Protein AF-A0A1Y4HSI3-F1 (afdb_monomer_lite)

Foldseek 3Di:
DDDDPVPPPPPLCNLLVLLVVLLVLLLVLLVQFDPVCCVPLSVQLNVLSVLLSVLSVVLSPQDDDDPVSLVSSLVSLVSSLVSLVVNLVSLVVRLVVRVVVVSDPNVVSVVSSVVSNVSSVVSNVVSVVVNVVSVVVVVVVVVVVD

Sequence (146 aa):
MSVNVEDRDESKVEYLEVARQISKRTAQMVSNGPRKYLTTYGDHLMRCSLNMFTHVDIANSIYVTCQVDYEARRKHLLEARGMCFSIESTAKLYTDLITAAGTVGRDKAYGRLADIARLCHKERGLIKGVLDSDKKRYNANKATAR

Structure (mmCIF, N/CA/C/O backbone):
data_AF-A0A1Y4HSI3-F1
#
_entry.id   AF-A0A1Y4HSI3-F1
#
loop_
_atom_site.group_PDB
_atom_site.id
_atom_site.type_symbol
_atom_site.label_atom_id
_atom_site.label_alt_id
_atom_site.label_comp_id
_atom_site.label_asym_id
_atom_site.label_entity_id
_atom_site.label_seq_id
_atom_site.pdbx_PDB_ins_code
_atom_site.Cartn_x
_atom_site.Cartn_y
_atom_site.Cartn_z
_atom_site.occupancy
_atom_site.B_iso_or_equiv
_atom_site.auth_seq_id
_atom_site.auth_comp_id
_atom_site.auth_asym_id
_atom_site.auth_atom_id
_atom_site.pdbx_PDB_model_num
ATOM 1 N N . MET A 1 1 ? -24.961 -22.285 -0.802 1.00 39.19 1 MET A N 1
ATOM 2 C CA . MET A 1 1 ? -25.424 -21.022 -0.190 1.00 39.19 1 MET A CA 1
ATOM 3 C C . MET A 1 1 ? -24.564 -19.890 -0.736 1.00 39.19 1 MET A C 1
ATOM 5 O O . MET A 1 1 ? -23.476 -19.668 -0.224 1.00 39.19 1 MET A O 1
ATOM 9 N N . SER A 1 2 ? -24.973 -19.256 -1.838 1.00 38.50 2 SER A N 1
ATOM 10 C CA . SER A 1 2 ? -24.285 -18.079 -2.386 1.00 38.50 2 SER A CA 1
ATOM 11 C C . SER A 1 2 ? -24.950 -16.827 -1.829 1.00 38.50 2 SER A C 1
ATOM 13 O O . SER A 1 2 ? -26.132 -16.608 -2.069 1.00 38.50 2 SER A O 1
ATOM 15 N N . VAL A 1 3 ? -24.203 -16.042 -1.063 1.00 41.03 3 VAL A N 1
ATOM 16 C CA . VAL A 1 3 ? -24.680 -14.776 -0.497 1.00 41.03 3 VAL A CA 1
ATOM 17 C C . VAL A 1 3 ? -24.725 -13.720 -1.611 1.00 41.03 3 VAL A C 1
ATOM 19 O O . VAL A 1 3 ? -23.797 -13.659 -2.434 1.00 41.03 3 VAL A O 1
ATOM 22 N N . ASN A 1 4 ? -25.803 -12.928 -1.659 1.00 37.34 4 ASN A N 1
ATOM 23 C CA . ASN A 1 4 ? -25.977 -11.827 -2.610 1.00 37.34 4 ASN A CA 1
ATOM 24 C C . ASN A 1 4 ? -24.795 -10.853 -2.516 1.00 37.34 4 ASN A C 1
ATOM 26 O O . ASN A 1 4 ? -24.245 -10.645 -1.441 1.00 37.34 4 ASN A O 1
ATOM 30 N N . VAL A 1 5 ? -24.374 -10.277 -3.646 1.00 50.91 5 VAL A N 1
ATOM 31 C CA . VAL A 1 5 ? -23.183 -9.403 -3.722 1.00 50.91 5 VAL A CA 1
ATOM 32 C C . VAL A 1 5 ? -23.296 -8.197 -2.785 1.00 50.91 5 VAL A C 1
ATOM 34 O O . VAL A 1 5 ? -22.290 -7.766 -2.235 1.00 50.91 5 VAL A O 1
ATOM 37 N N . GLU A 1 6 ? -24.517 -7.711 -2.571 1.00 44.69 6 GLU A N 1
ATOM 38 C CA . GLU A 1 6 ? -24.850 -6.584 -1.693 1.00 44.69 6 GLU A CA 1
ATOM 39 C C . GLU A 1 6 ? -24.725 -6.928 -0.198 1.00 44.69 6 GLU A C 1
ATOM 41 O O . GLU A 1 6 ? -24.438 -6.048 0.606 1.00 44.69 6 GLU A O 1
ATOM 46 N N . ASP A 1 7 ? -24.849 -8.213 0.152 1.00 38.09 7 ASP A N 1
ATOM 47 C CA . ASP A 1 7 ? -24.728 -8.754 1.515 1.00 38.09 7 ASP A CA 1
ATOM 48 C C . ASP A 1 7 ? -23.330 -9.345 1.788 1.00 38.09 7 ASP A C 1
ATOM 50 O O . ASP A 1 7 ? -23.090 -9.990 2.814 1.00 38.09 7 ASP A O 1
ATOM 54 N N . ARG A 1 8 ? -22.383 -9.173 0.856 1.00 43.88 8 ARG A N 1
ATOM 55 C CA . ARG A 1 8 ? -20.984 -9.533 1.093 1.00 43.88 8 ARG A CA 1
ATOM 56 C C . ARG A 1 8 ? -20.368 -8.464 1.982 1.00 43.88 8 ARG A C 1
ATOM 58 O O . ARG A 1 8 ? -19.846 -7.474 1.479 1.00 43.88 8 ARG A O 1
ATOM 65 N N . ASP A 1 9 ? -20.382 -8.695 3.291 1.00 43.12 9 ASP A N 1
ATOM 66 C CA . ASP A 1 9 ? -19.407 -8.066 4.180 1.00 43.12 9 ASP A CA 1
ATOM 67 C C . ASP A 1 9 ? -18.022 -8.299 3.555 1.00 43.12 9 ASP A C 1
ATOM 69 O O . ASP A 1 9 ? -17.598 -9.452 3.401 1.00 43.12 9 ASP A O 1
ATOM 73 N N . GLU A 1 10 ? -17.354 -7.223 3.119 1.00 47.75 10 GLU A N 1
ATOM 74 C CA . GLU A 1 10 ? -15.971 -7.271 2.637 1.00 47.75 10 GLU A CA 1
ATOM 75 C C . GLU A 1 10 ? -15.180 -8.138 3.617 1.00 47.75 10 GLU A C 1
ATOM 77 O O . GLU A 1 10 ? -15.203 -7.909 4.833 1.00 47.75 10 GLU A O 1
ATOM 82 N N . SER A 1 11 ? -14.570 -9.210 3.104 1.00 51.97 11 SER A N 1
ATOM 83 C CA . SER A 1 11 ? -13.893 -10.190 3.948 1.00 51.97 11 SER A CA 1
ATOM 84 C C . SER A 1 11 ? -12.964 -9.436 4.893 1.00 51.97 11 SER A C 1
ATOM 86 O O . SER A 1 11 ? -12.160 -8.623 4.442 1.00 51.97 11 SER A O 1
ATOM 88 N N . LYS A 1 12 ? -13.035 -9.708 6.203 1.00 57.72 12 LYS A N 1
ATOM 89 C CA . LYS A 1 12 ? -12.179 -9.067 7.224 1.00 57.72 12 LYS A CA 1
ATOM 90 C C . LYS A 1 12 ? -10.673 -9.234 6.944 1.00 57.72 12 LYS A C 1
ATOM 92 O O . LYS A 1 12 ? -9.863 -8.660 7.650 1.00 57.72 12 LYS A O 1
ATOM 97 N N . VAL A 1 13 ? -10.305 -10.015 5.929 1.00 75.25 13 VAL A N 1
ATOM 98 C CA . VAL A 1 13 ? -8.941 -10.319 5.481 1.00 75.25 13 VAL A CA 1
ATOM 99 C C . VAL A 1 13 ? -8.637 -9.694 4.104 1.00 75.25 13 VAL A C 1
ATOM 101 O O . VAL A 1 13 ? -7.538 -9.837 3.581 1.00 75.25 13 VAL A O 1
ATOM 104 N N . GLU A 1 14 ? -9.577 -8.984 3.477 1.00 86.38 14 GLU A N 1
ATOM 105 C CA . GLU A 1 14 ? -9.380 -8.437 2.130 1.00 86.38 14 GLU A CA 1
ATOM 106 C C . GLU A 1 14 ? -8.279 -7.372 2.097 1.00 86.38 14 GLU A C 1
ATOM 108 O O . GLU A 1 14 ? -7.469 -7.372 1.172 1.00 86.38 14 GLU A O 1
ATOM 113 N N . TYR A 1 15 ? -8.184 -6.530 3.131 1.00 90.50 15 TYR A N 1
ATOM 114 C CA . TYR A 1 15 ? -7.107 -5.540 3.242 1.00 90.50 15 TYR A CA 1
ATOM 115 C C . TYR A 1 15 ? -5.733 -6.207 3.445 1.00 90.50 15 TYR A C 1
ATOM 117 O O . TYR A 1 15 ? -4.740 -5.790 2.864 1.00 90.50 15 TYR A O 1
ATOM 125 N N . LEU A 1 16 ? -5.665 -7.346 4.146 1.00 93.44 16 LEU A N 1
ATOM 126 C CA . LEU A 1 16 ? -4.433 -8.144 4.238 1.00 93.44 16 LEU A CA 1
ATOM 127 C C . LEU A 1 16 ? -3.974 -8.664 2.873 1.00 93.44 16 LEU A C 1
ATOM 129 O O . LEU A 1 16 ? -2.792 -8.589 2.530 1.00 93.44 16 LEU A O 1
ATOM 133 N N . GLU A 1 17 ? -4.908 -9.184 2.081 1.00 93.56 17 GLU A N 1
ATOM 134 C CA . GLU A 1 17 ? -4.592 -9.706 0.755 1.00 93.56 17 GLU A CA 1
ATOM 135 C C . GLU A 1 17 ? -4.213 -8.584 -0.221 1.00 93.56 17 GLU A C 1
ATOM 137 O O . GLU A 1 17 ? -3.261 -8.730 -0.991 1.00 93.56 17 GLU A O 1
ATOM 142 N N . VAL A 1 18 ? -4.902 -7.442 -0.173 1.00 96.44 18 VAL A N 1
ATOM 143 C CA . VAL A 1 18 ? -4.560 -6.276 -0.997 1.00 96.44 18 VAL A CA 1
ATOM 144 C C . VAL A 1 18 ? -3.198 -5.706 -0.587 1.00 96.44 18 VAL A C 1
ATOM 146 O O . VAL A 1 18 ? -2.360 -5.483 -1.465 1.00 96.44 18 VAL A O 1
ATOM 149 N N . ALA A 1 19 ? -2.906 -5.579 0.710 1.00 96.12 19 ALA A N 1
ATOM 150 C CA . ALA A 1 19 ? -1.584 -5.201 1.208 1.00 96.12 19 ALA A CA 1
ATOM 151 C C . ALA A 1 19 ? -0.483 -6.143 0.690 1.00 96.12 19 ALA A C 1
ATOM 153 O O . ALA A 1 19 ? 0.532 -5.682 0.160 1.00 96.12 19 ALA A O 1
ATOM 154 N N . ARG A 1 20 ? -0.710 -7.463 0.737 1.00 95.56 20 ARG A N 1
ATOM 155 C CA . ARG A 1 20 ? 0.216 -8.467 0.185 1.00 95.56 20 ARG A CA 1
ATOM 156 C C . ARG A 1 20 ? 0.428 -8.289 -1.321 1.00 95.56 20 ARG A C 1
ATOM 158 O O . ARG A 1 20 ? 1.552 -8.414 -1.819 1.00 95.56 20 ARG A O 1
ATOM 165 N N . GLN A 1 21 ? -0.638 -8.000 -2.067 1.00 96.88 21 GLN A N 1
ATOM 166 C CA . GLN A 1 21 ? -0.553 -7.738 -3.503 1.00 96.88 21 GLN A CA 1
ATOM 167 C C . GLN A 1 21 ? 0.248 -6.471 -3.801 1.00 96.88 21 GLN A C 1
ATOM 169 O O . GLN A 1 21 ? 1.072 -6.504 -4.716 1.00 96.88 21 GLN A O 1
ATOM 174 N N . ILE A 1 22 ? 0.074 -5.398 -3.025 1.00 97.44 22 ILE A N 1
ATOM 175 C CA . ILE A 1 22 ? 0.884 -4.179 -3.142 1.00 97.44 22 ILE A CA 1
ATOM 176 C C . ILE A 1 22 ? 2.363 -4.531 -2.978 1.00 97.44 22 ILE A C 1
ATOM 178 O O . ILE A 1 22 ? 3.137 -4.253 -3.893 1.00 97.44 22 ILE A O 1
ATOM 182 N N . SER A 1 23 ? 2.749 -5.220 -1.897 1.00 96.62 23 SER A N 1
ATOM 183 C CA . SER A 1 23 ? 4.149 -5.602 -1.646 1.00 96.62 23 SER A CA 1
ATOM 184 C C . SER A 1 23 ? 4.728 -6.487 -2.758 1.00 96.62 23 SER A C 1
ATOM 186 O O . SER A 1 23 ? 5.883 -6.340 -3.160 1.00 96.62 23 SER A O 1
ATOM 188 N N . LYS A 1 24 ? 3.923 -7.397 -3.323 1.00 96.62 24 LYS A N 1
ATOM 189 C CA . LYS A 1 24 ? 4.341 -8.212 -4.472 1.00 96.62 24 LYS A CA 1
ATOM 190 C C . LYS A 1 24 ? 4.566 -7.358 -5.724 1.00 96.62 24 LYS A C 1
ATOM 192 O O . LYS A 1 24 ? 5.549 -7.561 -6.436 1.00 96.62 24 LYS A O 1
ATOM 197 N N . ARG A 1 25 ? 3.658 -6.425 -6.025 1.00 95.81 25 ARG A N 1
ATOM 198 C CA . ARG A 1 25 ? 3.739 -5.568 -7.221 1.00 95.81 25 ARG A CA 1
ATOM 199 C C . ARG A 1 25 ? 4.878 -4.558 -7.119 1.00 95.81 25 ARG A C 1
ATOM 201 O O . ARG A 1 25 ? 5.579 -4.360 -8.111 1.00 95.81 25 ARG A O 1
ATOM 208 N N . THR A 1 26 ? 5.117 -3.983 -5.941 1.00 96.38 26 THR A N 1
ATOM 209 C CA . THR A 1 26 ? 6.270 -3.104 -5.689 1.00 96.38 26 THR A CA 1
ATOM 210 C C . THR A 1 26 ? 7.581 -3.871 -5.842 1.00 96.38 26 THR A C 1
ATOM 212 O O . THR A 1 26 ? 8.459 -3.416 -6.572 1.00 96.38 26 THR A O 1
ATOM 215 N N . ALA A 1 27 ? 7.693 -5.079 -5.281 1.00 95.06 27 ALA A N 1
ATOM 216 C CA . ALA A 1 27 ? 8.876 -5.922 -5.463 1.00 95.06 27 ALA A CA 1
ATOM 217 C C . ALA A 1 27 ? 9.132 -6.250 -6.945 1.00 95.06 27 ALA A C 1
ATOM 219 O O . ALA A 1 27 ? 10.257 -6.120 -7.420 1.00 95.06 27 ALA A O 1
ATOM 220 N N . GLN A 1 28 ? 8.089 -6.597 -7.709 1.00 93.12 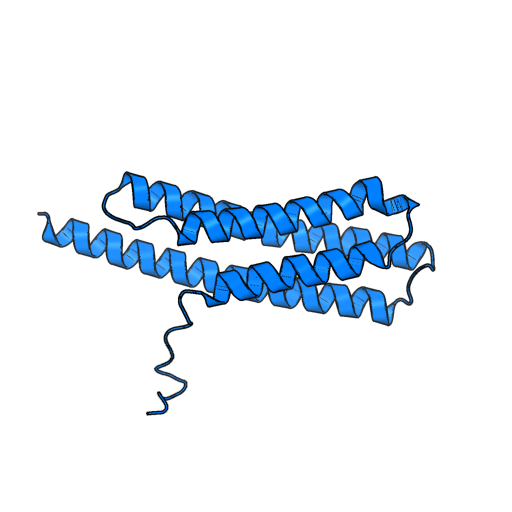28 GLN A N 1
ATOM 221 C CA . GLN A 1 28 ? 8.197 -6.833 -9.156 1.00 93.12 28 GLN A CA 1
ATOM 222 C C . GLN A 1 28 ? 8.582 -5.575 -9.945 1.00 93.12 28 GLN A C 1
ATOM 224 O O . GLN A 1 28 ? 9.248 -5.663 -10.979 1.00 93.12 28 GLN A O 1
ATOM 229 N N . MET A 1 29 ? 8.130 -4.399 -9.515 1.00 92.44 29 MET A N 1
ATOM 230 C CA . MET A 1 29 ? 8.507 -3.136 -10.141 1.00 92.44 29 MET A CA 1
ATOM 231 C C . MET A 1 29 ? 10.001 -2.865 -9.942 1.00 92.44 29 MET A C 1
ATOM 233 O O . MET A 1 29 ? 10.699 -2.561 -10.909 1.00 92.44 29 MET A O 1
ATOM 237 N N . VAL A 1 30 ? 10.477 -3.042 -8.711 1.00 92.88 30 VAL A N 1
ATOM 238 C CA . VAL A 1 30 ? 11.857 -2.773 -8.299 1.00 92.88 30 VAL A CA 1
ATOM 239 C C . VAL A 1 30 ? 12.837 -3.808 -8.860 1.00 92.88 30 VAL A C 1
ATOM 241 O O . VAL A 1 30 ? 13.906 -3.439 -9.342 1.00 92.88 30 VAL A O 1
ATOM 244 N N . SER A 1 31 ? 12.461 -5.090 -8.899 1.00 89.06 31 SER A N 1
ATOM 245 C CA . SER A 1 31 ? 13.315 -6.170 -9.422 1.00 89.06 31 SER A CA 1
ATOM 246 C C . SER A 1 31 ? 13.648 -6.018 -10.908 1.00 89.06 31 SER A C 1
ATOM 248 O O . SER A 1 31 ? 14.649 -6.547 -11.380 1.00 89.06 31 SER A O 1
ATOM 250 N N . ASN A 1 32 ? 12.788 -5.325 -11.655 1.00 82.12 32 ASN A N 1
ATOM 251 C CA . ASN A 1 32 ? 12.930 -5.102 -13.091 1.00 82.12 32 ASN A CA 1
ATOM 252 C C . ASN A 1 32 ? 13.540 -3.734 -13.429 1.00 82.12 32 ASN A C 1
ATOM 254 O O . ASN A 1 32 ? 13.584 -3.374 -14.604 1.00 82.12 32 ASN A O 1
ATOM 258 N N . GLY A 1 33 ? 13.924 -2.945 -12.424 1.00 82.75 33 GLY A N 1
ATOM 259 C CA . GLY A 1 33 ? 14.529 -1.638 -12.629 1.00 82.75 33 GLY A CA 1
ATOM 260 C C . GLY A 1 33 ? 16.062 -1.670 -12.607 1.00 82.75 33 GLY A C 1
ATOM 261 O O . GLY A 1 33 ? 16.685 -2.680 -12.273 1.00 82.75 33 GLY A O 1
ATOM 262 N N . PRO A 1 34 ? 16.706 -0.551 -12.965 1.00 85.69 34 PRO A N 1
ATOM 263 C CA . PRO A 1 34 ? 18.153 -0.435 -12.999 1.00 85.69 34 PRO A CA 1
ATOM 264 C C . PRO A 1 34 ? 18.744 -0.393 -11.588 1.00 85.69 34 PRO A C 1
ATOM 266 O O . PRO A 1 34 ? 18.242 0.300 -10.698 1.00 85.69 34 PRO A O 1
ATOM 269 N N . ARG A 1 35 ? 19.898 -1.051 -11.410 1.00 87.25 35 ARG A N 1
ATOM 270 C CA . ARG A 1 35 ? 20.629 -1.094 -10.128 1.00 87.25 35 ARG A CA 1
ATOM 271 C C . ARG A 1 35 ? 20.943 0.292 -9.554 1.00 87.25 35 ARG A C 1
ATOM 273 O O . ARG A 1 35 ? 20.952 0.443 -8.340 1.00 87.25 35 ARG A O 1
ATOM 280 N N . LYS A 1 36 ? 21.139 1.306 -10.407 1.00 89.00 36 LYS A N 1
ATOM 281 C CA . LYS A 1 36 ? 21.443 2.692 -10.003 1.00 89.00 36 LYS A CA 1
ATOM 282 C C . LYS A 1 36 ? 20.410 3.291 -9.037 1.00 89.00 36 LYS A C 1
ATOM 284 O O . LYS A 1 36 ? 20.785 4.047 -8.150 1.00 89.00 36 LYS A O 1
ATOM 289 N N . TYR A 1 37 ? 19.128 2.963 -9.207 1.00 90.00 37 TYR A N 1
ATOM 290 C CA . TYR A 1 37 ? 18.038 3.488 -8.370 1.00 90.00 37 TYR A CA 1
ATOM 291 C C . TYR A 1 37 ? 17.509 2.456 -7.368 1.00 90.00 37 TYR A C 1
ATOM 293 O O . TYR A 1 37 ? 16.606 2.757 -6.591 1.00 90.00 37 TYR A O 1
ATOM 301 N N . LEU A 1 38 ? 18.057 1.237 -7.387 1.00 87.50 38 LEU A N 1
ATOM 302 C CA . LEU A 1 38 ? 17.625 0.132 -6.539 1.00 87.50 38 LEU A CA 1
ATOM 303 C C . LEU A 1 38 ? 17.935 0.401 -5.065 1.00 87.50 38 LEU A C 1
ATOM 305 O O . LEU A 1 38 ? 17.057 0.251 -4.232 1.00 87.50 38 LEU A O 1
ATOM 309 N N . THR A 1 39 ? 19.154 0.835 -4.745 1.00 88.62 39 THR A N 1
ATOM 310 C CA . THR A 1 39 ? 19.613 1.036 -3.357 1.00 88.62 39 THR A CA 1
ATOM 311 C C . THR A 1 39 ? 19.042 2.283 -2.684 1.00 88.62 39 THR A C 1
ATOM 313 O O . THR A 1 39 ? 19.206 2.457 -1.483 1.00 88.62 39 THR A O 1
ATOM 316 N N . THR A 1 40 ? 18.393 3.161 -3.447 1.00 91.44 40 THR A N 1
ATOM 317 C CA . THR A 1 40 ? 17.809 4.410 -2.953 1.00 91.44 40 THR A CA 1
ATOM 318 C C . THR A 1 40 ? 16.287 4.320 -2.999 1.00 91.44 40 THR A C 1
ATOM 320 O O . THR A 1 40 ? 15.647 3.905 -2.037 1.00 91.44 40 THR A O 1
ATOM 323 N N . TYR A 1 41 ? 15.699 4.648 -4.146 1.00 93.00 41 TYR A N 1
ATOM 324 C CA . TYR A 1 41 ? 14.252 4.699 -4.334 1.00 93.00 41 TYR A CA 1
ATOM 325 C C . TYR A 1 41 ? 13.608 3.309 -4.313 1.00 93.00 41 TYR A C 1
ATOM 327 O O . TYR A 1 41 ? 12.530 3.150 -3.747 1.00 93.00 41 TYR A O 1
ATOM 335 N N . GLY A 1 42 ? 14.267 2.303 -4.899 1.00 93.00 42 GLY A N 1
ATOM 336 C CA . GLY A 1 42 ? 13.772 0.926 -4.913 1.00 93.00 42 GLY A CA 1
ATOM 337 C C . GLY A 1 42 ? 13.680 0.318 -3.511 1.00 93.00 42 GLY A C 1
ATOM 338 O O . GLY A 1 42 ? 12.630 -0.199 -3.139 1.00 93.00 42 GLY A O 1
ATOM 339 N N . ASP A 1 43 ? 14.747 0.436 -2.717 1.00 94.25 43 ASP A N 1
ATOM 340 C CA . ASP A 1 43 ? 14.808 -0.055 -1.337 1.00 94.25 43 ASP A CA 1
ATOM 341 C C . ASP A 1 43 ? 13.798 0.678 -0.448 1.00 94.25 43 ASP A C 1
ATOM 343 O O . ASP A 1 43 ? 13.031 0.041 0.273 1.00 94.25 43 ASP A O 1
ATOM 347 N N . HIS A 1 44 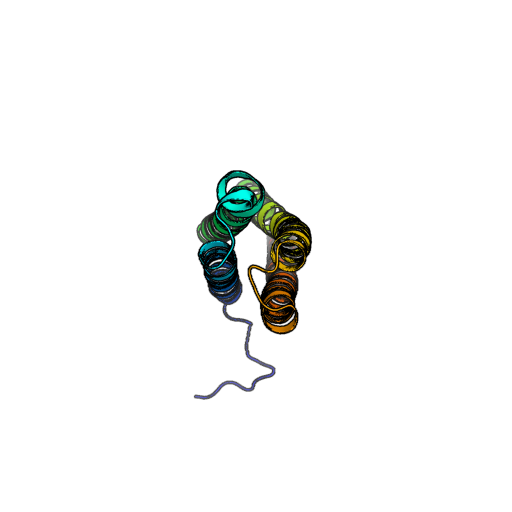? 13.703 2.009 -0.563 1.00 95.06 44 HIS A N 1
ATOM 348 C CA . HIS A 1 44 ? 12.692 2.775 0.166 1.00 95.06 44 HIS A CA 1
ATOM 349 C C . HIS A 1 44 ? 11.263 2.326 -0.183 1.00 95.06 44 HIS A C 1
ATOM 351 O O . HIS A 1 44 ? 10.474 2.045 0.718 1.00 95.06 44 HIS A O 1
ATOM 357 N N . LEU A 1 45 ? 10.947 2.170 -1.476 1.00 96.12 45 LEU A N 1
ATOM 358 C CA . LEU A 1 45 ? 9.640 1.695 -1.938 1.00 96.12 45 LEU A CA 1
ATOM 359 C C . LEU A 1 45 ? 9.309 0.301 -1.385 1.00 96.12 45 LEU A C 1
ATOM 361 O O . LEU A 1 45 ? 8.196 0.071 -0.902 1.00 96.12 45 LEU A O 1
ATOM 365 N N . MET A 1 46 ? 10.275 -0.621 -1.422 1.00 95.50 46 MET A N 1
ATOM 366 C CA . MET A 1 46 ? 10.106 -1.965 -0.869 1.00 95.50 46 MET A CA 1
ATOM 367 C C . MET A 1 46 ? 9.858 -1.920 0.638 1.00 95.50 46 MET A C 1
ATOM 369 O O . MET A 1 46 ? 8.871 -2.497 1.097 1.00 95.50 46 MET A O 1
ATOM 373 N N . ARG A 1 47 ? 10.679 -1.184 1.396 1.00 96.12 47 ARG A N 1
ATOM 374 C CA . ARG A 1 47 ? 10.520 -1.026 2.850 1.00 96.12 47 ARG A CA 1
ATOM 375 C C . ARG A 1 47 ? 9.163 -0.441 3.219 1.00 96.12 47 ARG A C 1
ATOM 377 O O . ARG A 1 47 ? 8.497 -0.995 4.086 1.00 96.12 47 ARG A O 1
ATOM 384 N N . CYS A 1 48 ? 8.712 0.614 2.538 1.00 96.69 48 CYS A N 1
ATOM 385 C CA . CYS A 1 48 ? 7.381 1.180 2.762 1.00 96.69 48 CYS A CA 1
ATOM 386 C C . CYS A 1 48 ? 6.276 0.142 2.526 1.00 96.69 48 CYS A C 1
ATOM 388 O O . CYS A 1 48 ? 5.370 0.014 3.346 1.00 96.69 48 CYS A O 1
ATOM 390 N N . SER A 1 49 ? 6.368 -0.636 1.444 1.00 97.12 49 SER A N 1
ATOM 391 C CA . SER A 1 49 ? 5.367 -1.663 1.132 1.00 97.12 49 SER A CA 1
ATOM 392 C C . SER A 1 49 ? 5.364 -2.847 2.100 1.00 97.12 49 SER A C 1
ATOM 394 O O . SER A 1 49 ? 4.303 -3.409 2.365 1.00 97.12 49 SER A O 1
ATOM 396 N N . LEU A 1 50 ? 6.521 -3.222 2.648 1.00 97.25 50 LEU A N 1
ATOM 397 C CA . LEU A 1 50 ? 6.627 -4.277 3.656 1.00 97.25 50 LEU A CA 1
ATOM 398 C C . LEU A 1 50 ? 6.134 -3.789 5.018 1.00 97.25 50 LEU A C 1
ATOM 400 O O . LEU A 1 50 ? 5.345 -4.474 5.656 1.00 97.25 50 LEU A O 1
ATOM 404 N N . ASN A 1 51 ? 6.519 -2.581 5.430 1.00 97.50 51 ASN A N 1
ATOM 405 C CA . ASN A 1 51 ? 6.060 -1.994 6.688 1.00 97.50 51 ASN A CA 1
ATOM 406 C C . ASN A 1 51 ? 4.540 -1.782 6.702 1.00 97.50 51 ASN A C 1
ATOM 408 O O . ASN A 1 51 ? 3.901 -2.015 7.725 1.00 97.50 51 ASN A O 1
ATOM 412 N N . MET A 1 52 ? 3.953 -1.397 5.564 1.00 97.81 52 MET A N 1
ATOM 413 C CA . MET A 1 52 ? 2.502 -1.286 5.415 1.00 97.81 52 MET A CA 1
ATOM 414 C C . MET A 1 52 ? 1.823 -2.633 5.681 1.00 97.81 52 MET A C 1
ATOM 416 O O . MET A 1 52 ? 0.892 -2.696 6.481 1.00 97.81 52 MET A O 1
ATOM 420 N N . PHE A 1 53 ? 2.318 -3.703 5.049 1.00 96.81 53 PHE A N 1
ATOM 421 C CA . PHE A 1 53 ? 1.819 -5.059 5.267 1.00 96.81 53 PHE A CA 1
ATOM 422 C C . PHE A 1 53 ? 1.964 -5.483 6.735 1.00 96.81 53 PHE A C 1
ATOM 424 O O . PHE A 1 53 ? 0.995 -5.941 7.331 1.00 96.81 53 PHE A O 1
ATOM 431 N N . THR A 1 54 ? 3.123 -5.239 7.353 1.00 97.06 54 THR A N 1
ATOM 432 C CA . THR A 1 54 ? 3.361 -5.533 8.774 1.00 97.06 54 THR A CA 1
ATOM 433 C C . THR A 1 54 ? 2.382 -4.797 9.689 1.00 97.06 54 THR A C 1
ATOM 435 O O . THR A 1 54 ? 1.844 -5.389 10.619 1.00 97.06 54 THR A O 1
ATOM 438 N N . HIS A 1 55 ? 2.105 -3.514 9.446 1.00 97.75 55 HIS A N 1
ATOM 439 C CA . HIS A 1 55 ? 1.127 -2.772 10.246 1.00 97.75 55 HIS A CA 1
ATOM 440 C C . HIS A 1 55 ? -0.298 -3.297 10.078 1.00 97.75 55 HIS A C 1
ATOM 442 O O . HIS A 1 55 ? -1.036 -3.373 11.057 1.00 97.75 55 HIS A O 1
ATOM 448 N N . VAL A 1 56 ? -0.675 -3.678 8.860 1.00 95.94 56 VAL A N 1
ATOM 449 C CA . VAL A 1 56 ? -1.964 -4.310 8.557 1.00 95.94 56 VAL A CA 1
ATOM 450 C C . VAL A 1 56 ? -2.103 -5.664 9.265 1.00 95.94 56 VAL A C 1
ATOM 452 O O . VAL A 1 56 ? -3.153 -5.936 9.850 1.00 95.94 56 VAL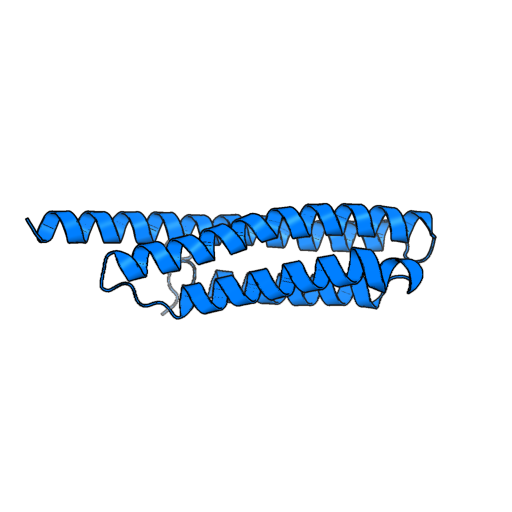 A O 1
ATOM 455 N N . ASP A 1 57 ? -1.038 -6.463 9.294 1.00 94.50 57 ASP A N 1
ATOM 456 C CA . ASP A 1 57 ? -0.991 -7.760 9.978 1.00 94.50 57 ASP A CA 1
ATOM 457 C C . ASP A 1 57 ? -1.074 -7.619 11.504 1.00 94.50 57 ASP A C 1
ATOM 459 O O . ASP A 1 57 ? -1.921 -8.243 12.148 1.00 94.50 57 ASP A O 1
ATOM 463 N N . ILE A 1 58 ? -0.299 -6.697 12.085 1.00 95.31 58 ILE A N 1
ATOM 464 C CA . ILE A 1 58 ? -0.385 -6.372 13.516 1.00 95.31 58 ILE A CA 1
ATOM 465 C C . ILE A 1 58 ? -1.782 -5.845 13.870 1.00 95.31 58 ILE A C 1
ATOM 467 O O . ILE A 1 58 ? -2.367 -6.253 14.867 1.00 95.31 58 ILE A O 1
ATOM 471 N N . ALA A 1 59 ? -2.363 -4.961 13.057 1.00 94.69 59 ALA A N 1
ATOM 472 C CA . ALA A 1 59 ? -3.715 -4.469 13.307 1.00 94.69 59 ALA A CA 1
ATOM 473 C C . ALA A 1 59 ? -4.759 -5.596 13.282 1.00 94.69 59 ALA A C 1
ATOM 475 O O . ALA A 1 59 ? -5.710 -5.573 14.066 1.00 94.69 59 ALA A O 1
ATOM 476 N N . ASN A 1 60 ? -4.589 -6.580 12.394 1.00 91.94 60 ASN A N 1
ATOM 477 C CA . ASN A 1 60 ? -5.485 -7.726 12.311 1.00 91.94 60 ASN A CA 1
ATOM 478 C C . ASN A 1 60 ? -5.383 -8.642 13.540 1.00 91.94 60 ASN A C 1
ATOM 480 O O . ASN A 1 60 ? -6.403 -9.174 13.979 1.00 91.94 60 ASN A O 1
ATOM 484 N N . SER A 1 61 ? -4.183 -8.806 14.106 1.00 91.25 61 SER A N 1
ATOM 485 C CA . SER A 1 61 ? -3.962 -9.659 15.280 1.00 91.25 61 SER A CA 1
ATOM 486 C C . SER A 1 61 ? -4.486 -9.058 16.590 1.00 91.25 61 SER A C 1
ATOM 488 O O . SER A 1 61 ? -4.715 -9.791 17.551 1.00 91.25 61 SER A O 1
ATOM 490 N N . ILE A 1 62 ? -4.742 -7.746 16.635 1.00 91.25 62 ILE A N 1
ATOM 491 C CA . ILE A 1 62 ? -5.297 -7.080 17.818 1.00 91.25 62 ILE A CA 1
ATOM 492 C C . ILE A 1 62 ? -6.805 -7.340 17.917 1.00 91.25 62 ILE A C 1
ATOM 494 O O . ILE A 1 62 ? -7.612 -6.787 17.158 1.00 91.25 62 ILE A O 1
ATOM 498 N N . TYR A 1 63 ? -7.195 -8.143 18.908 1.00 86.00 63 TYR A N 1
ATOM 499 C CA . TYR A 1 63 ? -8.587 -8.311 19.315 1.00 86.00 63 TYR A CA 1
ATOM 500 C C . TYR A 1 63 ? -8.992 -7.186 20.273 1.00 86.00 63 TYR A C 1
ATOM 502 O O . TYR A 1 63 ? -8.387 -7.003 21.324 1.00 86.00 63 TYR A O 1
ATOM 510 N N . VAL A 1 64 ? -10.007 -6.404 19.904 1.00 86.25 64 VAL A N 1
ATOM 511 C CA . VAL A 1 64 ? -10.395 -5.206 20.659 1.00 86.25 64 VAL A CA 1
ATOM 512 C C . VAL A 1 64 ? -11.258 -5.597 21.858 1.00 86.25 64 VAL A C 1
ATOM 514 O O . VAL A 1 64 ? -12.450 -5.860 21.696 1.00 86.25 64 VAL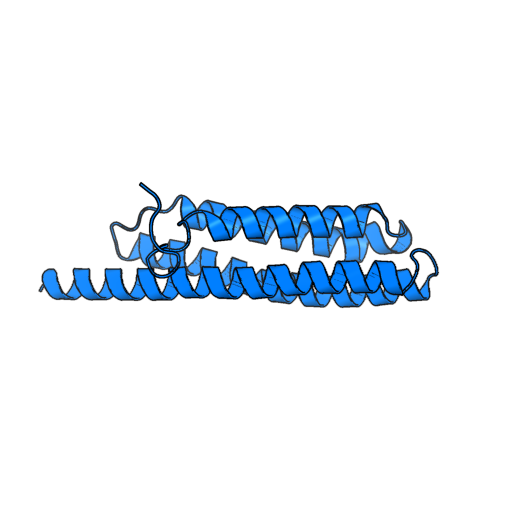 A O 1
ATOM 517 N N . THR A 1 65 ? -10.668 -5.614 23.056 1.00 85.62 65 THR A N 1
ATOM 518 C CA . THR A 1 65 ? -11.389 -5.889 24.315 1.00 85.62 65 THR A CA 1
ATOM 519 C C . THR A 1 65 ? -11.528 -4.657 25.194 1.00 85.62 65 THR A C 1
ATOM 521 O O . THR A 1 65 ? -12.530 -4.495 25.888 1.00 85.62 65 THR A O 1
ATOM 524 N N . CYS A 1 66 ? -10.546 -3.761 25.129 1.00 85.94 66 CYS A N 1
ATOM 525 C CA . CYS A 1 66 ? -10.509 -2.539 25.912 1.00 85.94 66 CYS A CA 1
ATOM 526 C C . CYS A 1 66 ? -10.151 -1.321 25.048 1.00 85.94 66 CYS A C 1
ATOM 528 O O . CYS A 1 66 ? -9.866 -1.423 23.851 1.00 85.94 66 CYS A O 1
ATOM 530 N N . GLN A 1 67 ? -10.170 -0.135 25.662 1.00 89.81 67 GLN A N 1
ATOM 531 C CA . GLN A 1 67 ? -9.836 1.113 24.974 1.00 89.81 67 GLN A CA 1
ATOM 532 C C . GLN A 1 67 ? -8.390 1.127 24.449 1.00 89.81 67 GLN A C 1
ATOM 534 O O . GLN A 1 67 ? -8.147 1.636 23.357 1.00 89.81 67 GLN A O 1
ATOM 539 N N . VAL A 1 68 ? -7.450 0.532 25.187 1.00 92.81 68 VAL A N 1
ATOM 540 C CA . VAL A 1 68 ? -6.035 0.471 24.788 1.00 92.81 68 VAL A CA 1
ATOM 541 C C . VAL A 1 68 ? -5.867 -0.342 23.502 1.00 92.81 68 VAL A C 1
ATOM 543 O O . VAL A 1 68 ? -5.190 0.109 22.579 1.00 92.81 68 VAL A O 1
ATOM 546 N N . ASP A 1 69 ? -6.549 -1.485 23.390 1.00 91.56 69 ASP A N 1
ATOM 547 C CA . ASP A 1 69 ? -6.517 -2.324 22.183 1.00 91.56 69 ASP A CA 1
ATOM 548 C C . ASP A 1 69 ? -7.085 -1.583 20.970 1.00 91.56 69 ASP A C 1
ATOM 550 O O . ASP A 1 69 ? -6.523 -1.629 19.874 1.00 91.56 69 ASP A O 1
ATOM 554 N N . TYR A 1 70 ? -8.199 -0.868 21.170 1.00 92.12 70 TYR A N 1
ATOM 555 C CA . TYR A 1 70 ? -8.821 -0.056 20.127 1.00 92.12 70 TYR A CA 1
ATOM 556 C C . TYR A 1 70 ? -7.857 1.020 19.611 1.00 92.12 70 TYR A C 1
ATOM 558 O O . TYR A 1 70 ? -7.686 1.179 18.400 1.00 92.12 70 TYR A O 1
ATOM 566 N N . GLU A 1 71 ? -7.198 1.744 20.516 1.00 95.00 71 GLU A N 1
ATOM 567 C CA . GLU A 1 71 ? -6.232 2.784 20.162 1.00 95.00 71 GLU A CA 1
ATOM 568 C C . GLU A 1 71 ? -4.997 2.204 19.459 1.00 95.00 71 GLU A C 1
ATOM 570 O O . GLU A 1 71 ? -4.551 2.762 18.450 1.00 95.00 71 GLU A O 1
ATOM 575 N N . ALA A 1 72 ? -4.492 1.056 19.923 1.00 95.88 72 ALA A N 1
ATOM 576 C CA . ALA A 1 72 ? -3.367 0.353 19.311 1.00 95.88 72 ALA A CA 1
ATOM 577 C C . ALA A 1 72 ? -3.690 -0.118 17.883 1.00 95.88 72 ALA A C 1
ATOM 579 O O . ALA A 1 72 ? -2.951 0.191 16.942 1.00 95.88 72 ALA A O 1
ATOM 580 N N . ARG A 1 73 ? -4.832 -0.790 17.692 1.00 95.19 73 ARG A N 1
ATOM 581 C CA . ARG A 1 73 ? -5.310 -1.230 16.371 1.00 95.19 73 ARG A CA 1
ATOM 582 C C . ARG A 1 73 ? -5.504 -0.043 15.433 1.00 95.19 73 ARG A C 1
ATOM 584 O O . ARG A 1 73 ? -5.008 -0.048 14.305 1.00 95.19 73 ARG A O 1
ATOM 591 N N . ARG A 1 74 ? -6.157 1.019 15.916 1.00 96.12 74 ARG A N 1
ATOM 592 C CA . ARG A 1 74 ? -6.373 2.256 15.158 1.00 96.12 74 ARG A CA 1
ATOM 593 C C . ARG A 1 74 ? -5.058 2.900 14.723 1.00 96.12 74 ARG A C 1
ATOM 595 O O . ARG A 1 74 ? -4.966 3.356 13.584 1.00 96.12 74 ARG A O 1
ATOM 602 N N . LYS A 1 75 ? -4.053 2.951 15.601 1.00 97.81 75 LYS A N 1
ATOM 603 C CA . LYS A 1 75 ? -2.729 3.498 15.280 1.00 97.81 75 LYS A CA 1
ATOM 604 C C . LYS A 1 75 ? -2.096 2.743 14.112 1.00 97.81 75 LYS A C 1
ATOM 606 O O . LYS A 1 75 ? -1.725 3.372 13.127 1.00 97.81 75 LYS A O 1
ATOM 611 N N . HIS A 1 76 ? -2.038 1.414 14.181 1.00 97.88 76 HIS A N 1
ATOM 612 C CA . HIS A 1 76 ? -1.457 0.596 13.114 1.00 97.88 76 HIS A CA 1
ATOM 613 C C . HIS A 1 76 ? -2.187 0.747 11.773 1.00 97.88 76 HIS A C 1
ATOM 615 O O . HIS A 1 76 ? -1.543 0.904 10.737 1.00 97.88 76 HIS A O 1
ATOM 621 N N . LEU A 1 77 ? -3.521 0.794 11.785 1.00 96.50 77 LEU A N 1
ATOM 622 C CA . LEU A 1 77 ? -4.313 1.036 10.575 1.00 96.50 77 LEU A CA 1
ATOM 623 C C . LEU A 1 77 ? -4.041 2.420 9.964 1.00 96.50 77 LEU A C 1
ATOM 625 O O . LEU A 1 77 ? -3.951 2.554 8.743 1.00 96.50 77 LEU A O 1
ATOM 629 N N . LEU A 1 78 ? -3.881 3.460 10.788 1.00 97.69 78 LEU A N 1
ATOM 630 C CA . LEU A 1 78 ? -3.548 4.801 10.299 1.00 97.69 78 LEU A CA 1
ATOM 631 C C . LEU A 1 78 ? -2.141 4.876 9.700 1.00 97.69 78 LEU A C 1
ATOM 633 O O . LEU A 1 78 ? -1.983 5.492 8.646 1.00 97.69 78 LEU A O 1
ATOM 637 N N . GLU A 1 79 ? -1.158 4.225 10.324 1.00 98.00 79 GLU A N 1
ATOM 638 C CA . GLU A 1 79 ? 0.205 4.119 9.787 1.00 98.00 79 GLU A CA 1
ATOM 639 C C . GLU A 1 79 ? 0.198 3.422 8.420 1.00 98.00 79 GLU A C 1
ATOM 641 O O . GLU A 1 79 ? 0.700 3.971 7.440 1.00 98.00 79 GLU A O 1
ATOM 646 N N . ALA A 1 80 ? -0.468 2.267 8.303 1.00 97.56 80 ALA A N 1
ATOM 647 C CA . ALA A 1 80 ? -0.599 1.557 7.029 1.00 97.56 80 ALA A CA 1
ATOM 648 C C . ALA A 1 80 ? -1.277 2.411 5.942 1.00 97.56 80 ALA A C 1
ATOM 650 O O . ALA A 1 80 ? -0.812 2.480 4.799 1.00 97.56 80 ALA A O 1
ATOM 651 N N . ARG A 1 81 ? -2.346 3.129 6.306 1.00 96.50 81 ARG A N 1
ATOM 652 C CA . ARG A 1 81 ? -3.038 4.049 5.395 1.00 96.50 81 ARG A CA 1
ATOM 653 C C . ARG A 1 81 ? -2.131 5.196 4.942 1.00 96.50 81 ARG A C 1
ATOM 655 O O . ARG A 1 81 ? -2.201 5.595 3.781 1.00 96.50 81 ARG A O 1
ATOM 662 N N . GLY A 1 82 ? -1.291 5.721 5.834 1.00 96.94 82 GLY A N 1
ATOM 663 C CA . GLY A 1 82 ? -0.269 6.719 5.514 1.00 96.94 82 GLY A CA 1
ATOM 664 C C . GLY A 1 82 ? 0.786 6.172 4.552 1.00 96.94 82 GLY A C 1
ATOM 665 O O . GLY A 1 82 ? 1.106 6.810 3.547 1.00 96.94 82 GLY A O 1
ATOM 666 N N . MET A 1 83 ? 1.256 4.946 4.793 1.00 97.69 83 MET A N 1
ATOM 667 C CA . MET A 1 83 ? 2.243 4.286 3.936 1.00 97.69 83 MET A CA 1
ATOM 668 C C . MET A 1 83 ? 1.742 4.067 2.508 1.00 97.69 83 MET A C 1
ATOM 670 O O . MET A 1 83 ? 2.546 4.177 1.587 1.00 97.69 83 MET A O 1
ATOM 674 N N . CYS A 1 84 ? 0.438 3.866 2.283 1.00 97.31 84 CYS A N 1
ATOM 675 C CA . CYS A 1 84 ? -0.130 3.814 0.928 1.00 97.31 84 CYS A CA 1
ATOM 676 C C . CYS A 1 84 ? 0.205 5.070 0.100 1.00 97.31 84 CYS A C 1
ATOM 678 O O . CYS A 1 84 ? 0.591 4.953 -1.061 1.00 97.31 84 CYS A O 1
ATOM 680 N N . PHE A 1 85 ? 0.122 6.267 0.692 1.00 96.56 85 PHE A N 1
ATOM 681 C CA . PHE A 1 85 ? 0.485 7.512 0.002 1.00 96.56 85 PHE A CA 1
ATOM 682 C C . PHE A 1 85 ? 1.989 7.613 -0.268 1.00 96.56 85 PHE A C 1
ATOM 684 O O . PHE A 1 85 ? 2.401 8.089 -1.329 1.00 96.56 85 PHE A O 1
ATOM 691 N N . SER A 1 86 ? 2.810 7.144 0.677 1.00 96.50 86 SER A N 1
ATOM 692 C CA . SER A 1 86 ? 4.264 7.082 0.499 1.00 96.50 86 SER A CA 1
ATOM 693 C C . SER A 1 86 ? 4.629 6.145 -0.652 1.00 96.50 86 SER A C 1
ATOM 695 O O . SER A 1 86 ? 5.406 6.523 -1.521 1.00 96.50 86 SER A O 1
ATOM 697 N N . ILE A 1 87 ? 4.012 4.961 -0.712 1.00 97.75 87 ILE A N 1
ATOM 698 C CA . ILE A 1 87 ? 4.215 3.974 -1.780 1.00 97.75 87 ILE A CA 1
ATOM 699 C C . ILE A 1 87 ? 3.841 4.570 -3.138 1.00 97.75 87 ILE A C 1
ATOM 701 O O . ILE A 1 87 ? 4.652 4.504 -4.058 1.00 97.75 87 ILE A O 1
ATOM 705 N N . GLU A 1 88 ? 2.664 5.191 -3.268 1.00 96.62 88 GLU A N 1
ATOM 706 C CA . GLU A 1 88 ? 2.231 5.850 -4.511 1.00 96.62 88 GLU A CA 1
ATOM 707 C C . GLU A 1 88 ? 3.234 6.928 -4.962 1.00 96.62 88 GLU A C 1
ATOM 709 O O . GLU A 1 88 ? 3.653 6.957 -6.124 1.00 96.62 88 GLU A O 1
ATOM 714 N N . SER A 1 89 ? 3.670 7.783 -4.033 1.00 96.25 89 SER A N 1
ATOM 715 C CA . SER A 1 89 ? 4.585 8.895 -4.318 1.00 96.25 89 SER A CA 1
ATOM 716 C C . SER A 1 89 ? 5.979 8.406 -4.718 1.00 96.25 89 SER A C 1
ATOM 718 O O . SER A 1 89 ? 6.533 8.848 -5.727 1.00 96.25 89 SER A O 1
ATOM 720 N N . THR A 1 90 ? 6.543 7.454 -3.969 1.00 96.31 90 THR A N 1
ATOM 721 C CA . THR A 1 90 ? 7.853 6.865 -4.275 1.00 96.31 90 THR A CA 1
ATOM 722 C C . THR A 1 90 ? 7.808 6.040 -5.560 1.00 96.31 90 THR A C 1
ATOM 724 O O . THR A 1 90 ? 8.738 6.124 -6.360 1.00 96.31 90 THR A O 1
ATOM 727 N N . ALA A 1 91 ? 6.731 5.287 -5.811 1.00 96.62 91 ALA A N 1
ATOM 728 C CA . ALA A 1 91 ? 6.562 4.537 -7.053 1.00 96.62 91 ALA A CA 1
ATOM 729 C C . ALA A 1 91 ? 6.506 5.472 -8.266 1.00 96.62 91 ALA A C 1
ATOM 731 O O . ALA A 1 91 ? 7.114 5.169 -9.293 1.00 96.62 91 ALA A O 1
ATOM 732 N N . LYS A 1 92 ? 5.840 6.628 -8.156 1.00 96.25 92 LYS A N 1
ATOM 733 C CA . LYS A 1 92 ? 5.821 7.633 -9.228 1.00 96.25 92 LYS A CA 1
ATOM 734 C C . LYS A 1 92 ? 7.229 8.147 -9.537 1.00 96.25 92 LYS A C 1
ATOM 736 O O . LYS A 1 92 ? 7.670 8.036 -10.676 1.00 96.25 92 LYS A O 1
ATOM 741 N N . LEU A 1 93 ? 7.967 8.588 -8.515 1.00 95.06 93 LEU A N 1
ATOM 742 C CA . LEU A 1 93 ? 9.354 9.044 -8.673 1.00 95.06 93 LEU A CA 1
ATOM 743 C C . LEU A 1 93 ? 10.254 7.956 -9.274 1.00 95.06 93 LEU A C 1
ATOM 745 O O . LEU A 1 93 ? 11.023 8.217 -10.196 1.00 95.06 93 LEU A O 1
ATOM 749 N N . TYR A 1 94 ? 10.133 6.717 -8.790 1.00 95.00 94 TYR A N 1
ATOM 750 C CA . TYR A 1 94 ? 10.887 5.588 -9.327 1.00 95.00 94 TYR A CA 1
ATOM 751 C C . TYR A 1 94 ? 10.553 5.340 -10.804 1.00 95.00 94 TYR A C 1
ATOM 753 O O . TYR A 1 94 ? 11.462 5.152 -11.607 1.00 95.00 94 TYR A O 1
ATOM 761 N N . THR A 1 95 ? 9.272 5.408 -11.183 1.00 95.06 95 THR A N 1
ATOM 762 C CA . THR A 1 95 ? 8.809 5.271 -12.578 1.00 95.06 95 THR A CA 1
ATOM 763 C C . THR A 1 95 ? 9.441 6.323 -13.487 1.00 95.06 95 THR A C 1
ATOM 765 O O . THR A 1 95 ? 9.968 5.991 -14.552 1.00 95.06 95 THR A O 1
ATOM 768 N N . ASP A 1 96 ? 9.432 7.584 -13.063 1.00 93.75 96 ASP A N 1
ATOM 769 C CA . ASP A 1 96 ? 9.989 8.686 -13.849 1.00 93.75 96 ASP A CA 1
ATOM 770 C C . ASP A 1 96 ? 11.506 8.499 -14.055 1.00 93.75 96 ASP A C 1
ATOM 772 O O . ASP A 1 96 ? 12.018 8.665 -15.163 1.00 93.75 96 ASP A O 1
ATOM 776 N N . LEU A 1 97 ? 12.226 8.030 -13.030 1.00 92.75 97 LEU A N 1
ATOM 777 C CA . LEU A 1 97 ? 13.665 7.754 -13.115 1.00 92.75 97 LEU A CA 1
ATOM 778 C C . LEU A 1 97 ? 14.003 6.573 -14.037 1.00 92.75 97 LEU A C 1
ATOM 780 O O . LEU A 1 97 ? 14.919 6.671 -14.858 1.00 92.75 97 LEU A O 1
ATOM 784 N N . ILE A 1 98 ? 13.288 5.447 -13.924 1.00 92.00 98 ILE A N 1
ATOM 785 C CA . ILE A 1 98 ? 13.583 4.256 -14.742 1.00 92.00 98 ILE A CA 1
ATOM 786 C C . ILE A 1 98 ? 13.224 4.458 -16.218 1.00 92.00 98 ILE A C 1
ATOM 788 O O . ILE A 1 98 ? 13.888 3.884 -17.089 1.00 92.00 98 ILE A O 1
ATOM 792 N N . THR A 1 99 ? 12.205 5.279 -16.500 1.00 92.44 99 THR A N 1
ATOM 793 C CA . THR A 1 99 ? 11.808 5.627 -17.870 1.00 92.44 99 THR A CA 1
ATOM 794 C C . THR A 1 99 ? 12.765 6.639 -18.489 1.00 92.44 99 THR A C 1
ATOM 796 O O . THR A 1 99 ? 13.171 6.443 -19.633 1.00 92.44 99 THR A O 1
ATOM 799 N N . ALA A 1 100 ? 13.209 7.652 -17.735 1.00 90.88 100 ALA A N 1
ATOM 800 C CA . ALA A 1 100 ? 14.243 8.587 -18.182 1.00 90.88 100 ALA A CA 1
ATOM 801 C C . ALA A 1 100 ? 15.577 7.883 -18.487 1.00 90.88 100 ALA A C 1
ATOM 803 O O . ALA A 1 100 ? 16.273 8.250 -19.429 1.00 90.88 100 ALA A O 1
ATOM 804 N N . ALA A 1 101 ? 15.914 6.832 -17.734 1.00 88.44 101 ALA A N 1
ATOM 805 C CA . ALA A 1 101 ? 17.099 6.013 -17.984 1.00 88.44 101 ALA A CA 1
ATOM 806 C C . ALA A 1 101 ? 16.956 5.035 -19.171 1.00 88.44 101 ALA A C 1
ATOM 808 O O . ALA A 1 101 ? 17.915 4.336 -19.488 1.00 88.44 101 ALA A O 1
ATOM 809 N N . GLY A 1 102 ? 15.774 4.922 -19.793 1.00 85.56 102 GLY A N 1
ATOM 810 C CA . GLY A 1 102 ? 15.525 4.014 -20.923 1.00 85.56 102 GLY A CA 1
ATOM 811 C C . GLY A 1 102 ? 15.535 2.521 -20.568 1.00 85.56 102 GLY A C 1
ATOM 812 O O . GLY A 1 102 ? 15.574 1.669 -21.448 1.00 85.56 102 GLY A O 1
ATOM 813 N N . THR A 1 103 ? 15.507 2.184 -19.278 1.00 79.81 103 THR A N 1
ATOM 814 C CA . THR A 1 103 ? 15.694 0.802 -18.789 1.00 79.81 103 THR A CA 1
ATOM 815 C C . THR A 1 103 ? 14.434 -0.052 -18.881 1.00 79.81 103 THR A C 1
ATOM 817 O O . THR A 1 103 ? 14.504 -1.271 -19.024 1.00 79.81 103 THR A O 1
ATOM 820 N N . VAL A 1 104 ? 13.267 0.588 -18.816 1.00 85.50 104 VAL A N 1
ATOM 821 C CA . VAL A 1 104 ? 11.956 -0.040 -18.972 1.00 85.50 104 VAL A CA 1
ATOM 822 C C . VAL A 1 104 ? 11.136 0.835 -19.912 1.00 85.50 104 VAL A C 1
ATOM 824 O O . VAL A 1 104 ? 11.110 2.055 -19.756 1.00 85.50 104 VAL A O 1
ATOM 827 N N . GLY A 1 105 ? 10.450 0.215 -20.875 1.00 89.94 105 GLY A N 1
ATOM 828 C CA . GLY A 1 105 ? 9.551 0.929 -21.782 1.00 89.94 105 GLY A CA 1
ATOM 829 C C . GLY A 1 105 ? 8.485 1.720 -21.020 1.00 89.94 105 GLY A C 1
ATOM 830 O O . GLY A 1 105 ? 7.931 1.229 -20.031 1.00 89.94 105 GLY A O 1
ATOM 831 N N . ARG A 1 106 ? 8.200 2.937 -21.494 1.00 92.12 106 ARG A N 1
ATOM 832 C CA . ARG A 1 106 ? 7.312 3.906 -20.835 1.00 92.12 106 ARG A CA 1
ATOM 833 C C . ARG A 1 106 ? 5.957 3.295 -20.470 1.00 92.12 106 ARG A C 1
ATOM 835 O O . ARG A 1 106 ? 5.593 3.302 -19.297 1.00 92.12 106 ARG A O 1
ATOM 842 N N . ASP A 1 107 ? 5.278 2.674 -21.428 1.00 93.25 107 ASP A N 1
ATOM 843 C CA . ASP A 1 107 ? 3.939 2.102 -21.220 1.00 93.25 107 ASP A CA 1
ATOM 844 C C . ASP A 1 107 ? 3.934 1.010 -20.145 1.00 93.25 107 ASP A C 1
ATOM 846 O O . ASP A 1 107 ? 3.064 0.967 -19.276 1.00 93.25 107 ASP A O 1
ATOM 850 N N . LYS A 1 108 ? 4.966 0.160 -20.137 1.00 92.12 108 LYS A N 1
ATOM 851 C CA . LYS A 1 108 ? 5.123 -0.907 -19.141 1.00 92.12 108 LYS A CA 1
ATOM 852 C C . LYS A 1 108 ? 5.377 -0.345 -17.742 1.00 92.12 108 LYS A C 1
ATOM 854 O O . LYS A 1 108 ? 4.873 -0.893 -16.762 1.00 92.12 108 LYS A O 1
ATOM 859 N N . ALA A 1 109 ? 6.175 0.715 -17.635 1.00 92.69 109 ALA A N 1
ATOM 860 C CA . ALA A 1 109 ? 6.496 1.348 -16.362 1.00 92.69 109 ALA A CA 1
ATOM 861 C C . ALA A 1 109 ? 5.267 2.056 -15.764 1.00 92.69 109 ALA A C 1
ATOM 863 O O . ALA A 1 109 ? 4.910 1.791 -14.615 1.00 92.69 109 ALA A O 1
ATOM 864 N N . TYR A 1 110 ? 4.560 2.863 -16.562 1.00 94.94 110 TYR A N 1
ATOM 865 C CA . TYR A 1 110 ? 3.344 3.548 -16.115 1.00 94.94 110 TYR A CA 1
ATOM 866 C C . TYR A 1 110 ? 2.167 2.590 -15.884 1.00 94.94 110 TYR A C 1
ATOM 868 O O . TYR A 1 110 ? 1.389 2.814 -14.960 1.00 94.94 110 TYR A O 1
ATOM 876 N N . GLY A 1 111 ? 2.067 1.481 -16.627 1.00 95.75 111 GLY A N 1
ATOM 877 C CA . GLY A 1 111 ? 1.081 0.431 -16.349 1.00 95.75 111 GLY A CA 1
ATOM 878 C C . GLY A 1 111 ? 1.273 -0.204 -14.965 1.00 95.75 111 GLY A C 1
ATOM 879 O O . GLY A 1 111 ? 0.315 -0.363 -14.212 1.00 95.75 111 GLY A O 1
ATOM 880 N N . ARG A 1 112 ? 2.527 -0.481 -14.575 1.00 94.56 112 ARG A N 1
ATOM 881 C CA . ARG A 1 112 ? 2.854 -0.971 -13.221 1.00 94.56 112 ARG A CA 1
ATOM 882 C C . ARG A 1 112 ? 2.529 0.057 -12.142 1.00 94.56 112 ARG A C 1
ATOM 884 O O . ARG A 1 112 ? 2.004 -0.317 -11.096 1.00 94.56 112 ARG A O 1
ATOM 891 N N . LEU A 1 113 ? 2.828 1.332 -12.396 1.00 96.56 113 LEU A N 1
ATOM 892 C CA . LEU A 1 113 ? 2.479 2.424 -11.489 1.00 96.56 113 LEU A CA 1
ATOM 893 C C . LEU A 1 113 ? 0.962 2.517 -11.289 1.00 96.56 113 LEU A C 1
ATOM 895 O O . LEU A 1 113 ? 0.508 2.600 -10.151 1.00 96.56 113 LEU A O 1
ATOM 899 N N . ALA A 1 114 ? 0.184 2.464 -12.373 1.00 97.25 114 ALA A N 1
ATOM 900 C CA . ALA A 1 114 ? -1.273 2.522 -12.319 1.00 97.25 114 ALA A CA 1
ATOM 901 C C . ALA A 1 114 ? -1.865 1.349 -11.522 1.00 97.25 114 ALA A C 1
ATOM 903 O O . ALA A 1 114 ? -2.767 1.548 -10.708 1.00 97.25 114 ALA A O 1
ATOM 904 N N . ASP A 1 115 ? -1.319 0.141 -11.692 1.00 96.69 115 ASP A N 1
ATOM 905 C CA . ASP A 1 115 ? -1.715 -1.027 -10.904 1.00 96.69 115 ASP A CA 1
ATOM 906 C C . ASP A 1 115 ? -1.443 -0.843 -9.406 1.00 96.69 115 ASP A C 1
ATOM 908 O O . ASP A 1 115 ? -2.326 -1.112 -8.588 1.00 96.69 115 ASP A O 1
ATOM 912 N N . ILE A 1 116 ? -0.249 -0.363 -9.041 1.00 97.38 116 ILE A N 1
ATOM 913 C CA . ILE A 1 116 ? 0.115 -0.089 -7.642 1.00 97.38 116 ILE A CA 1
ATOM 914 C C . ILE A 1 116 ? -0.794 0.999 -7.063 1.00 97.38 116 ILE A C 1
ATOM 916 O O . ILE A 1 116 ? -1.355 0.805 -5.988 1.00 97.38 116 ILE A O 1
ATOM 920 N N . ALA A 1 117 ? -1.008 2.099 -7.787 1.00 97.62 117 ALA A N 1
ATOM 921 C CA . ALA A 1 117 ? -1.862 3.198 -7.341 1.00 97.62 117 ALA A CA 1
ATOM 922 C C . ALA A 1 117 ? -3.320 2.761 -7.141 1.00 97.62 117 ALA A C 1
ATOM 924 O O . ALA A 1 117 ? -3.948 3.116 -6.144 1.00 97.62 117 ALA A O 1
ATOM 925 N N . ARG A 1 118 ? -3.856 1.928 -8.041 1.00 98.06 118 ARG A N 1
ATOM 926 C CA . ARG A 1 118 ? -5.195 1.344 -7.889 1.00 98.06 118 ARG A CA 1
ATOM 927 C C . ARG A 1 118 ? -5.293 0.480 -6.632 1.00 98.06 118 ARG A C 1
ATOM 929 O O . ARG A 1 1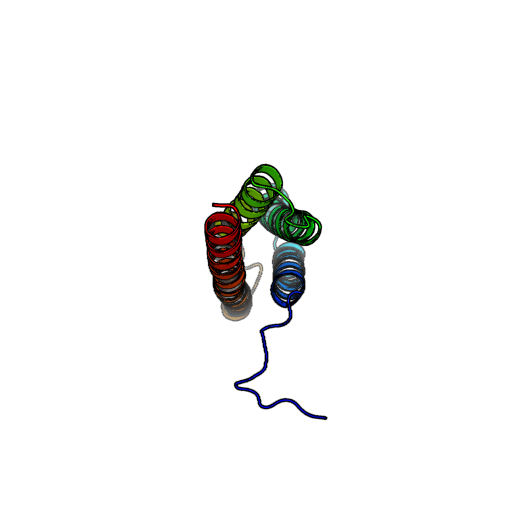18 ? -6.281 0.584 -5.906 1.00 98.06 118 ARG A O 1
ATOM 936 N N . LEU A 1 119 ? -4.292 -0.363 -6.373 1.00 97.75 119 LEU A N 1
ATOM 937 C CA . LEU A 1 119 ? -4.264 -1.200 -5.173 1.00 97.75 119 LEU A CA 1
ATOM 938 C C . LEU A 1 119 ? -4.143 -0.354 -3.901 1.00 97.75 119 LEU A C 1
ATOM 940 O O . LEU A 1 119 ? -4.908 -0.575 -2.970 1.00 97.75 119 LEU A O 1
ATOM 944 N N . CYS A 1 120 ? -3.268 0.653 -3.872 1.00 97.81 120 CYS A N 1
ATOM 945 C CA . CYS A 1 120 ? -3.141 1.571 -2.740 1.00 97.81 120 CYS A CA 1
ATOM 946 C C . CYS A 1 120 ? -4.431 2.370 -2.494 1.00 97.81 120 CYS A C 1
ATOM 948 O O . CYS A 1 120 ? -4.820 2.569 -1.344 1.00 97.81 120 CYS A O 1
ATOM 950 N N . HIS A 1 121 ? -5.145 2.791 -3.541 1.00 97.31 121 HIS A N 1
ATOM 951 C CA . HIS A 1 121 ? -6.460 3.415 -3.388 1.00 97.31 121 HIS A CA 1
ATOM 952 C C . HIS A 1 121 ? -7.487 2.447 -2.785 1.00 97.31 121 HIS A C 1
ATOM 954 O O . HIS A 1 121 ? -8.203 2.818 -1.852 1.00 97.31 121 HIS A O 1
ATOM 960 N N . LYS A 1 122 ? -7.541 1.205 -3.287 1.00 96.44 122 LYS A N 1
ATOM 961 C CA . LYS A 1 122 ? -8.412 0.154 -2.743 1.00 96.44 122 LYS A CA 1
ATOM 962 C C . LYS A 1 122 ? -8.106 -0.106 -1.265 1.00 96.44 122 LYS A C 1
ATOM 964 O O . LYS A 1 122 ? -9.015 -0.068 -0.444 1.00 96.44 122 LYS A O 1
ATOM 969 N N . GLU A 1 123 ? -6.833 -0.274 -0.924 1.00 96.44 123 GLU A N 1
ATOM 970 C CA . GLU A 1 123 ? -6.370 -0.536 0.441 1.00 96.44 123 GLU A CA 1
ATOM 971 C C . GLU A 1 123 ? -6.775 0.576 1.410 1.00 96.44 123 GLU A C 1
ATOM 973 O O . GLU A 1 123 ? -7.333 0.323 2.476 1.00 96.44 123 GLU A O 1
ATOM 978 N N . ARG A 1 124 ? -6.591 1.841 1.010 1.00 96.50 124 ARG A N 1
ATOM 979 C CA . ARG A 1 124 ? -7.032 2.993 1.810 1.00 96.50 124 ARG A CA 1
ATOM 980 C C . ARG A 1 124 ? -8.543 2.998 2.052 1.00 96.50 124 ARG A C 1
ATOM 982 O O . ARG A 1 124 ? -8.969 3.481 3.105 1.00 96.50 124 ARG A O 1
ATOM 989 N N . GLY A 1 125 ? -9.333 2.513 1.092 1.00 95.62 125 GLY A N 1
ATOM 990 C CA . GLY A 1 125 ? -10.781 2.342 1.217 1.00 95.62 125 GLY A CA 1
ATOM 991 C C . GLY A 1 125 ? -11.145 1.273 2.245 1.00 95.62 125 GLY A C 1
ATOM 992 O O . GLY A 1 125 ? -11.884 1.566 3.184 1.00 95.62 125 GLY A O 1
ATOM 993 N N . LEU A 1 126 ? -10.542 0.088 2.128 1.00 94.62 126 LEU A N 1
ATOM 994 C CA . LEU A 1 126 ? -10.764 -1.029 3.050 1.00 94.62 126 LEU A CA 1
ATOM 995 C C . LEU A 1 126 ? -10.356 -0.668 4.485 1.00 94.62 126 LEU A C 1
ATOM 997 O O . LEU A 1 126 ? -11.142 -0.826 5.418 1.00 94.62 126 LEU A O 1
ATOM 1001 N N . ILE A 1 127 ? -9.165 -0.084 4.668 1.00 95.12 127 ILE A N 1
ATOM 1002 C CA . ILE A 1 127 ? -8.692 0.368 5.985 1.00 95.12 127 ILE A CA 1
ATOM 1003 C C . ILE A 1 127 ? -9.655 1.398 6.590 1.00 95.12 127 ILE A C 1
ATOM 1005 O O . ILE A 1 127 ? -9.940 1.356 7.789 1.00 95.12 127 ILE A O 1
ATOM 1009 N N . LYS A 1 128 ? -10.178 2.328 5.779 1.00 94.62 128 LYS A N 1
ATOM 1010 C CA . LYS A 1 128 ? -11.181 3.292 6.248 1.00 94.62 128 LYS A CA 1
ATOM 1011 C C . LYS A 1 128 ? -12.454 2.579 6.717 1.00 94.62 128 LYS A C 1
ATOM 1013 O O . LYS A 1 128 ? -12.952 2.915 7.787 1.00 94.62 128 LYS A O 1
ATOM 1018 N N . GLY A 1 129 ? -12.938 1.590 5.966 1.00 92.12 129 GLY A N 1
ATOM 1019 C CA . GLY A 1 129 ? -14.092 0.774 6.354 1.00 92.12 129 GLY A CA 1
ATOM 1020 C C . GLY A 1 129 ? -13.895 0.083 7.707 1.00 92.12 129 GLY A C 1
ATOM 1021 O O . GLY A 1 129 ? -14.765 0.167 8.577 1.00 92.12 129 GLY A O 1
ATOM 1022 N N . VAL A 1 130 ? -12.715 -0.507 7.934 1.00 91.50 130 VAL A N 1
ATOM 1023 C CA . VAL A 1 130 ? -12.356 -1.129 9.222 1.00 91.50 130 VAL A CA 1
ATOM 1024 C C . VAL A 1 130 ? -12.343 -0.097 10.350 1.00 91.50 130 VAL A C 1
ATOM 1026 O O . VAL A 1 130 ? -12.963 -0.322 11.387 1.00 91.50 130 VAL A O 1
ATOM 1029 N N . LEU A 1 131 ? -11.712 1.062 10.142 1.00 92.31 131 LEU A N 1
ATOM 1030 C CA . LEU A 1 131 ? -11.671 2.145 11.132 1.00 92.31 131 LEU A CA 1
ATOM 1031 C C . LEU A 1 131 ? -13.071 2.653 11.510 1.00 92.31 131 LEU A C 1
ATOM 1033 O O . LEU A 1 131 ? -13.352 2.875 12.691 1.00 92.31 131 LEU A O 1
ATOM 1037 N N . ASP A 1 132 ? -13.951 2.832 10.525 1.00 92.12 132 ASP A N 1
ATOM 1038 C CA . ASP A 1 132 ? -15.323 3.292 10.748 1.00 92.12 132 ASP A CA 1
ATOM 1039 C C . ASP A 1 132 ? -16.157 2.226 11.484 1.00 92.12 132 ASP A C 1
ATOM 1041 O O . ASP A 1 132 ? -16.926 2.559 12.393 1.00 92.12 132 ASP A O 1
ATOM 1045 N N . SER A 1 133 ? -15.970 0.944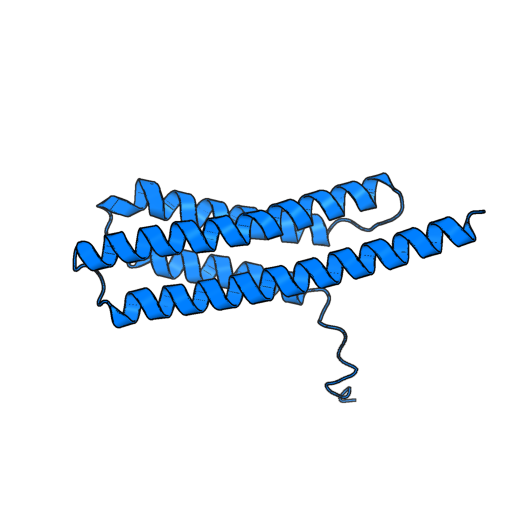 11.151 1.00 88.75 133 SER A N 1
ATOM 1046 C CA . SER A 1 133 ? -16.578 -0.189 11.864 1.00 88.75 133 SER A CA 1
ATOM 1047 C C . SER A 1 133 ? -16.104 -0.267 13.320 1.00 88.75 133 SER A C 1
ATOM 1049 O O . SER A 1 133 ? -16.929 -0.352 14.234 1.00 88.75 133 SER A O 1
ATOM 1051 N N . ASP A 1 134 ? -14.793 -0.193 13.554 1.00 89.19 134 ASP A N 1
ATOM 1052 C CA . ASP A 1 134 ? -14.205 -0.264 14.895 1.00 89.19 134 ASP A CA 1
ATOM 1053 C C . ASP A 1 134 ? -14.703 0.899 15.765 1.00 89.19 134 ASP A C 1
ATOM 1055 O O . ASP A 1 134 ? -15.106 0.694 16.912 1.00 89.19 134 ASP A O 1
ATOM 1059 N N . LYS A 1 135 ? -14.792 2.112 15.199 1.00 89.38 135 LYS A N 1
ATOM 1060 C CA . LYS A 1 135 ? -15.345 3.289 15.886 1.00 89.38 135 LYS A CA 1
ATOM 1061 C C . LYS A 1 135 ? -16.811 3.098 16.287 1.00 89.38 135 LYS A C 1
ATOM 1063 O O . LYS A 1 135 ? -17.189 3.457 17.404 1.00 89.38 135 LYS A O 1
ATOM 1068 N N . LYS A 1 136 ? -17.646 2.546 15.397 1.00 89.06 136 LYS A N 1
ATOM 1069 C CA . LYS A 1 136 ? -19.063 2.263 15.694 1.00 89.06 136 LYS A CA 1
ATOM 1070 C C . LYS A 1 136 ? -19.199 1.253 16.837 1.00 89.06 136 LYS A C 1
ATOM 1072 O O . LYS A 1 136 ? -19.944 1.515 17.779 1.00 89.06 136 LYS A O 1
ATOM 1077 N N . ARG A 1 137 ? -18.449 0.145 16.785 1.00 84.44 137 ARG A N 1
ATOM 1078 C CA . ARG A 1 137 ? -18.460 -0.901 17.826 1.00 84.44 137 ARG A CA 1
ATOM 1079 C C . ARG A 1 137 ? -17.986 -0.375 19.176 1.00 84.44 137 ARG A C 1
ATOM 1081 O O . ARG A 1 137 ? -18.634 -0.614 20.189 1.00 84.44 137 ARG A O 1
ATOM 1088 N N . TYR A 1 138 ? -16.901 0.395 19.181 1.00 84.88 138 TYR A N 1
ATOM 1089 C CA . TYR A 1 138 ? -16.369 1.008 20.395 1.00 84.88 138 TYR A CA 1
ATOM 1090 C C . TYR A 1 138 ? -17.387 1.942 21.071 1.00 84.88 138 TYR A C 1
ATOM 1092 O O . TYR A 1 138 ? -17.614 1.855 22.279 1.00 84.88 138 TYR A O 1
ATOM 1100 N N . ASN A 1 139 ? -18.056 2.797 20.291 1.00 85.06 139 ASN A N 1
ATOM 1101 C CA . ASN A 1 139 ? -19.076 3.706 20.818 1.00 85.06 139 ASN A CA 1
ATOM 1102 C C . ASN A 1 139 ? -20.310 2.966 21.359 1.00 85.06 139 ASN A C 1
ATOM 1104 O O . ASN A 1 139 ? -20.844 3.373 22.389 1.00 85.06 139 ASN A O 1
ATOM 1108 N N . ALA A 1 140 ? -20.742 1.887 20.697 1.00 82.88 140 ALA A N 1
ATOM 1109 C CA . ALA A 1 140 ? -21.857 1.063 21.161 1.00 82.88 140 ALA A CA 1
ATOM 1110 C C . ALA A 1 140 ? -21.552 0.413 22.522 1.00 82.88 140 ALA A C 1
ATOM 1112 O O . ALA A 1 140 ? -22.335 0.563 23.457 1.00 82.88 140 ALA A O 1
ATOM 1113 N N . ASN A 1 141 ? -20.371 -0.198 22.668 1.00 79.00 141 ASN A N 1
ATOM 1114 C CA . ASN A 1 141 ? -19.947 -0.837 23.920 1.00 79.00 141 ASN A CA 1
ATOM 1115 C C . ASN A 1 141 ? -19.824 0.163 25.082 1.00 79.00 141 ASN A C 1
ATOM 1117 O O . ASN A 1 141 ? -20.127 -0.163 26.229 1.00 79.00 141 ASN A O 1
ATOM 1121 N N . LYS A 1 142 ? -19.406 1.402 24.793 1.00 77.06 142 LYS A N 1
ATOM 1122 C CA . LYS A 1 142 ? -19.326 2.474 25.794 1.00 77.06 142 LYS A CA 1
ATOM 1123 C C . LYS A 1 142 ? -20.705 2.957 26.258 1.00 77.06 142 LYS A C 1
ATOM 1125 O O . LYS A 1 142 ? -20.830 3.398 27.397 1.00 77.06 142 LYS A O 1
ATOM 1130 N N . ALA A 1 143 ? -21.718 2.900 25.393 1.00 73.31 143 ALA A N 1
ATOM 1131 C CA . ALA A 1 143 ? -23.086 3.284 25.734 1.00 73.31 143 ALA A CA 1
ATOM 1132 C C . ALA A 1 143 ? -23.777 2.241 26.625 1.00 73.31 143 ALA A C 1
ATOM 1134 O O . ALA A 1 143 ? -24.529 2.623 27.509 1.00 73.31 143 ALA A O 1
ATOM 1135 N N . THR A 1 144 ? -23.487 0.952 26.429 1.00 71.25 144 THR A N 1
ATOM 1136 C CA . THR A 1 144 ? -24.031 -0.153 27.243 1.00 71.25 144 THR A CA 1
ATOM 1137 C C . THR A 1 144 ? -23.342 -0.338 28.596 1.00 71.25 144 THR A C 1
ATOM 1139 O O . THR A 1 144 ? -23.879 -1.019 29.458 1.00 71.25 144 THR A O 1
ATOM 1142 N N . ALA A 1 145 ? -22.143 0.223 28.780 1.00 62.84 145 ALA A N 1
ATOM 1143 C CA . ALA A 1 145 ? -21.397 0.170 30.041 1.00 62.84 145 ALA A CA 1
ATOM 1144 C C . ALA A 1 145 ? -21.744 1.320 31.016 1.00 62.84 145 ALA A C 1
ATOM 1146 O O . ALA A 1 145 ? -21.075 1.471 32.038 1.00 62.84 145 ALA A O 1
ATOM 1147 N N . ARG A 1 146 ? -22.734 2.155 30.675 1.00 50.28 146 ARG A N 1
ATOM 1148 C CA . ARG A 1 146 ? -23.291 3.231 31.507 1.00 50.28 146 ARG A CA 1
ATOM 1149 C C . ARG A 1 146 ? -24.679 2.846 31.986 1.00 50.28 146 ARG A C 1
ATOM 1151 O O . ARG A 1 146 ? -25.001 3.247 33.121 1.00 50.28 146 ARG A O 1
#

Secondary structure (DSSP, 8-state):
-PPPGGG----TTHHHHHHHHHHHHHHHHHHTS-HHHIIIIIHHHHHHHHHHHHHHHHHHH----SHHHHHHHHHHHHHHHHHHHHHHHHHHHHHHHHHHTTSS-HHHHHHHHHHHHHHHHHHHHHHHHHHHHHHHHHHHHHHHT-

pLDDT: mean 88.19, std 14.78, range [37.34, 98.06]

Radius of gyration: 18.12 Å; chains: 1; bounding box: 47×30×53 Å